Protein AF-A0A5C6LTN0-F1 (afdb_monomer)

Radius of gyration: 16.48 Å; Cα contacts (8 Å, |Δi|>4): 26; chains: 1; bounding box: 41×21×48 Å

Organism: NCBI:txid79329

Solvent-accessible surface area (backbone atoms only — not comparable to full-atom values): 4291 Å² total; per-residue (Å²): 134,58,73,68,61,53,54,54,52,53,50,56,50,49,68,38,48,56,60,48,52,54,51,48,44,68,72,45,42,68,81,42,64,82,53,59,70,72,58,37,51,48,58,52,45,68,52,48,51,55,43,41,65,72,45,40,50,56,49,53,51,49,55,52,50,51,55,50,54,56,56,63,77,75,110

pLDDT: mean 89.8, std 7.72, range [54.66, 96.06]

InterPro domains:
  IPR060381 Y2318, C-terminal domain [PF27539] (12-64)

Sequence (75 aa):
MTTKNRLIASLKIWIVIYPSITLFLYFFGQPISSLPLYLRTFLLTIILVPWMVFAGLPLVERLINIKRAKKANNL

Secondary structure (DSSP, 8-state):
--HHHHHHHHH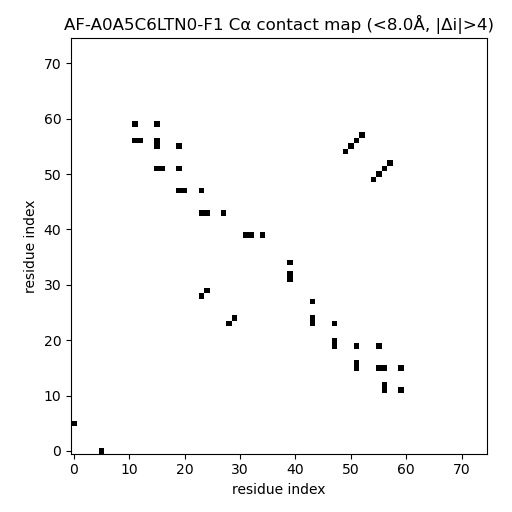HHHHHHHHHHHHHHHHHTTTTTTS-HHHHHHHHHHHHHH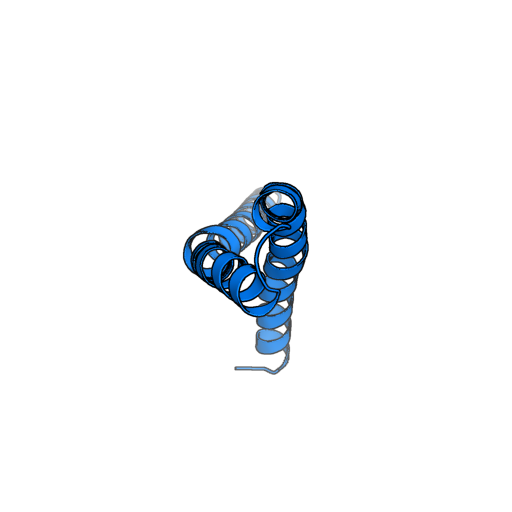HIIIIIHHHHHHHHHHHHHHHHTT-

Foldseek 3Di:
DDPVVVVVVVVLLVVLQPVLLVVLCVVCVVVCVVDPPVVSVVVSCVVSVCCCVVPRSVVSVVVVVVVVVVVVVVD

Structure (mmCIF, N/CA/C/O backbone):
data_AF-A0A5C6LTN0-F1
#
_entry.id   AF-A0A5C6LTN0-F1
#
loop_
_atom_site.group_PDB
_atom_site.id
_atom_site.type_symbol
_atom_site.label_atom_id
_atom_site.label_alt_id
_atom_site.label_comp_id
_atom_site.label_asym_id
_atom_site.label_entity_id
_atom_site.label_seq_id
_atom_site.pdbx_PDB_ins_code
_atom_site.Cartn_x
_atom_site.Cartn_y
_atom_site.Cartn_z
_atom_site.occupancy
_atom_site.B_iso_or_equiv
_atom_site.auth_seq_id
_atom_site.auth_comp_id
_atom_site.auth_asym_id
_atom_site.auth_atom_id
_atom_site.pdbx_PDB_model_num
ATOM 1 N N . MET A 1 1 ? 22.648 -6.710 -9.932 1.00 60.91 1 MET A N 1
ATOM 2 C CA . MET A 1 1 ? 21.721 -5.551 -9.931 1.00 60.91 1 MET A CA 1
ATOM 3 C C . MET A 1 1 ? 22.405 -4.368 -9.277 1.00 60.91 1 MET A C 1
ATOM 5 O O . MET A 1 1 ? 22.886 -4.516 -8.163 1.00 60.91 1 MET A O 1
ATOM 9 N N . THR A 1 2 ? 22.447 -3.220 -9.947 1.00 84.25 2 THR A N 1
ATOM 10 C CA . THR A 1 2 ? 22.993 -1.983 -9.372 1.00 84.25 2 THR A CA 1
ATOM 11 C C . THR A 1 2 ? 22.030 -1.405 -8.329 1.00 84.25 2 THR A C 1
ATOM 13 O O . THR A 1 2 ? 20.816 -1.618 -8.402 1.00 84.25 2 THR A O 1
ATOM 16 N N . THR A 1 3 ? 22.548 -0.647 -7.363 1.00 87.06 3 THR A N 1
ATOM 17 C CA . THR A 1 3 ? 21.750 0.017 -6.313 1.00 87.06 3 THR A CA 1
ATOM 18 C C . THR A 1 3 ? 20.630 0.885 -6.895 1.00 87.06 3 THR A C 1
ATOM 20 O O . THR A 1 3 ? 19.507 0.883 -6.393 1.00 87.06 3 THR A O 1
ATOM 23 N N . LYS A 1 4 ? 20.894 1.541 -8.032 1.00 85.00 4 LYS A N 1
ATOM 24 C CA . LYS A 1 4 ? 19.917 2.337 -8.787 1.00 85.00 4 LYS A CA 1
ATOM 25 C C . LYS A 1 4 ? 18.672 1.532 -9.178 1.00 85.00 4 LYS A C 1
ATOM 27 O O . LYS A 1 4 ? 17.556 2.020 -9.025 1.00 85.00 4 LYS A O 1
ATOM 32 N N . ASN A 1 5 ? 18.840 0.293 -9.640 1.00 87.31 5 ASN A N 1
ATOM 33 C CA . ASN A 1 5 ? 17.713 -0.543 -10.058 1.00 87.31 5 ASN A CA 1
ATOM 34 C C . ASN A 1 5 ? 16.839 -0.965 -8.865 1.00 87.31 5 ASN A C 1
ATOM 36 O O . ASN A 1 5 ? 15.623 -1.060 -9.013 1.00 87.31 5 ASN A O 1
ATOM 40 N N . ARG A 1 6 ? 17.437 -1.157 -7.681 1.00 86.44 6 ARG A N 1
ATOM 41 C CA . ARG A 1 6 ? 16.702 -1.463 -6.443 1.00 86.44 6 ARG A CA 1
ATOM 42 C C . ARG A 1 6 ? 15.860 -0.275 -5.973 1.00 86.44 6 ARG A C 1
ATOM 44 O O . ARG A 1 6 ? 14.696 -0.462 -5.640 1.00 86.44 6 ARG A O 1
ATOM 51 N N . LEU A 1 7 ? 16.419 0.937 -6.025 1.00 90.56 7 LEU A N 1
ATOM 52 C CA . LEU A 1 7 ? 15.709 2.174 -5.671 1.00 90.56 7 LEU A CA 1
ATOM 53 C C . LEU A 1 7 ? 14.512 2.446 -6.589 1.00 90.56 7 LEU A C 1
ATOM 55 O O . LEU A 1 7 ? 13.445 2.843 -6.138 1.00 90.56 7 LEU A O 1
ATOM 59 N N . ILE A 1 8 ? 14.661 2.205 -7.892 1.00 89.19 8 ILE A N 1
ATOM 60 C CA . ILE A 1 8 ? 13.549 2.386 -8.835 1.00 89.19 8 ILE A CA 1
ATOM 61 C C . ILE A 1 8 ? 12.429 1.376 -8.547 1.00 89.19 8 ILE A C 1
ATOM 63 O O . ILE A 1 8 ? 11.254 1.734 -8.612 1.00 89.19 8 ILE A O 1
ATOM 67 N N . ALA A 1 9 ? 12.772 0.128 -8.215 1.00 89.00 9 ALA A N 1
ATOM 68 C CA . ALA A 1 9 ? 11.784 -0.886 -7.860 1.00 89.00 9 ALA A CA 1
ATOM 69 C C . ALA A 1 9 ? 11.023 -0.525 -6.573 1.00 89.00 9 ALA A C 1
ATOM 71 O O . ALA A 1 9 ? 9.795 -0.596 -6.561 1.00 89.00 9 ALA A O 1
ATOM 72 N N . SER A 1 10 ? 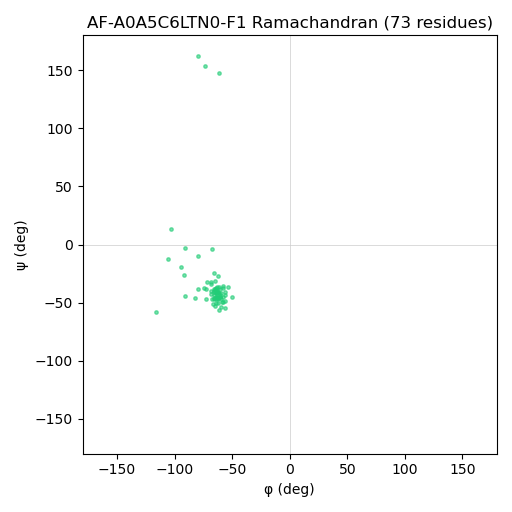11.716 -0.072 -5.522 1.00 91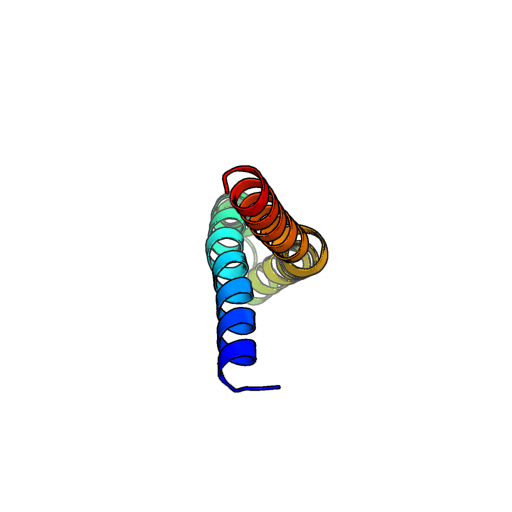.50 10 SER A N 1
ATOM 73 C CA . SER A 1 10 ? 11.061 0.347 -4.277 1.00 91.50 10 SER A CA 1
ATOM 74 C C . SER A 1 10 ? 10.158 1.567 -4.473 1.00 91.50 10 SER A C 1
ATOM 76 O O . SER A 1 10 ? 9.044 1.585 -3.955 1.00 91.50 10 SER A O 1
ATOM 78 N N . LEU A 1 11 ? 10.572 2.546 -5.286 1.00 93.19 11 LEU A N 1
ATOM 79 C CA . LEU A 1 11 ? 9.739 3.707 -5.620 1.00 93.19 11 LEU A CA 1
ATOM 80 C C . LEU A 1 11 ? 8.468 3.317 -6.382 1.00 93.19 11 LEU A C 1
ATOM 82 O O . LEU A 1 11 ? 7.395 3.833 -6.075 1.00 93.19 11 LEU A O 1
ATOM 86 N N . LYS A 1 12 ? 8.560 2.388 -7.345 1.00 89.62 12 LYS A N 1
ATOM 87 C CA . LYS A 1 12 ? 7.378 1.863 -8.052 1.00 89.62 12 LYS A CA 1
ATOM 88 C C . LYS A 1 12 ? 6.377 1.251 -7.073 1.00 89.62 12 LYS A C 1
ATOM 90 O O . LYS A 1 12 ? 5.187 1.530 -7.168 1.00 89.62 12 LYS A O 1
ATOM 95 N N . ILE A 1 13 ? 6.869 0.446 -6.133 1.00 91.75 13 ILE A N 1
ATOM 96 C CA . ILE A 1 13 ? 6.042 -0.170 -5.094 1.00 91.75 13 ILE A CA 1
ATOM 97 C C . ILE A 1 13 ? 5.395 0.913 -4.221 1.00 91.75 13 ILE A C 1
ATOM 99 O O . ILE A 1 13 ? 4.190 0.877 -3.998 1.00 91.75 13 ILE A O 1
ATOM 103 N N . TRP A 1 14 ? 6.156 1.919 -3.790 1.00 94.31 14 TRP A N 1
ATOM 104 C CA . TRP A 1 14 ? 5.648 2.994 -2.934 1.00 94.31 14 TRP A CA 1
ATOM 105 C C . TRP A 1 14 ? 4.523 3.809 -3.592 1.00 94.31 14 TRP A C 1
ATOM 107 O O . TRP A 1 14 ? 3.498 4.066 -2.959 1.00 94.31 14 TRP A O 1
ATOM 117 N N . ILE A 1 15 ? 4.671 4.127 -4.884 1.00 93.38 15 ILE A N 1
ATOM 118 C CA . ILE A 1 15 ? 3.651 4.818 -5.692 1.00 93.38 15 ILE A CA 1
ATOM 119 C C . ILE A 1 15 ? 2.361 3.996 -5.809 1.00 93.38 15 ILE A C 1
ATOM 121 O O . ILE A 1 15 ? 1.293 4.574 -5.966 1.00 93.38 15 ILE A O 1
ATOM 125 N N . VAL A 1 16 ? 2.428 2.666 -5.722 1.00 95.12 16 VAL A N 1
ATOM 126 C CA . VAL A 1 16 ? 1.236 1.805 -5.704 1.00 95.12 16 VAL A CA 1
ATOM 127 C C . VAL A 1 16 ? 0.628 1.731 -4.307 1.00 95.12 16 VAL A C 1
ATOM 129 O O . VAL A 1 16 ? -0.589 1.859 -4.168 1.00 95.12 16 VAL A O 1
ATOM 132 N N . ILE A 1 17 ? 1.455 1.528 -3.277 1.00 93.31 17 ILE A N 1
ATOM 133 C CA . ILE A 1 17 ? 1.001 1.260 -1.908 1.00 93.31 17 ILE A CA 1
ATOM 134 C C . ILE A 1 17 ? 0.190 2.427 -1.352 1.00 93.31 17 ILE A C 1
ATOM 136 O O . ILE A 1 17 ? -0.948 2.224 -0.939 1.00 93.31 17 ILE A O 1
ATOM 140 N N . TYR A 1 18 ? 0.755 3.636 -1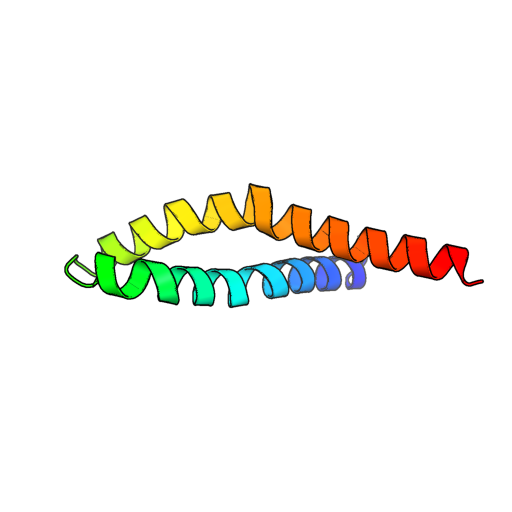.332 1.00 94.44 18 TYR A N 1
ATOM 141 C CA . TYR A 1 18 ? 0.142 4.767 -0.632 1.00 94.44 18 TYR A CA 1
ATOM 142 C C . TYR A 1 18 ? -1.266 5.112 -1.154 1.00 94.44 18 TYR A C 1
ATOM 144 O O . TYR A 1 18 ? -2.208 5.071 -0.360 1.00 94.44 18 TYR A O 1
ATOM 152 N N . PRO A 1 19 ? -1.474 5.353 -2.466 1.00 94.44 19 PRO A N 1
ATOM 153 C CA . PRO A 1 19 ? -2.814 5.622 -2.978 1.00 94.44 19 PRO A CA 1
ATOM 154 C C . PRO A 1 19 ? -3.748 4.419 -2.838 1.00 94.44 19 PRO A C 1
ATOM 156 O O . PRO A 1 19 ? -4.936 4.623 -2.614 1.00 94.44 19 PRO A O 1
ATOM 159 N N . SER A 1 20 ? -3.243 3.181 -2.915 1.00 95.38 20 SER A N 1
ATOM 160 C CA . SER A 1 20 ? -4.083 1.999 -2.686 1.00 95.38 20 SER A CA 1
ATOM 161 C C . SER A 1 20 ? -4.573 1.947 -1.239 1.00 95.38 20 SER A C 1
ATOM 163 O O . SER A 1 20 ? -5.764 1.774 -1.016 1.00 95.38 20 SER A O 1
ATOM 165 N N . ILE A 1 21 ? -3.704 2.170 -0.248 1.00 93.31 21 ILE A N 1
ATOM 166 C CA . ILE A 1 21 ? -4.109 2.232 1.163 1.00 93.31 21 ILE A CA 1
ATOM 167 C C . ILE A 1 21 ? -5.165 3.319 1.360 1.00 93.31 21 ILE A C 1
ATOM 169 O O . ILE A 1 21 ? -6.207 3.048 1.949 1.00 93.31 21 ILE A O 1
ATOM 173 N N . THR A 1 22 ? -4.930 4.529 0.847 1.00 94.88 22 THR A N 1
ATOM 174 C CA . THR A 1 22 ? -5.885 5.636 0.981 1.00 94.88 22 THR A CA 1
ATOM 175 C C . THR A 1 22 ? -7.232 5.306 0.341 1.00 94.88 22 THR A C 1
ATOM 177 O O . THR A 1 22 ? -8.264 5.518 0.970 1.00 94.88 22 THR A O 1
ATOM 180 N N . LEU A 1 23 ? -7.238 4.743 -0.870 1.00 94.94 23 LEU A N 1
ATOM 181 C CA . LEU A 1 23 ? -8.456 4.361 -1.585 1.00 94.94 23 LEU A CA 1
ATOM 182 C C . LEU A 1 23 ? -9.245 3.295 -0.816 1.00 94.94 23 LEU A C 1
ATOM 184 O O . LEU A 1 23 ? -10.452 3.422 -0.621 1.00 94.94 23 LEU A O 1
ATOM 188 N N . PHE A 1 24 ? -8.556 2.260 -0.338 1.00 94.25 24 PHE A N 1
ATOM 189 C CA . PHE A 1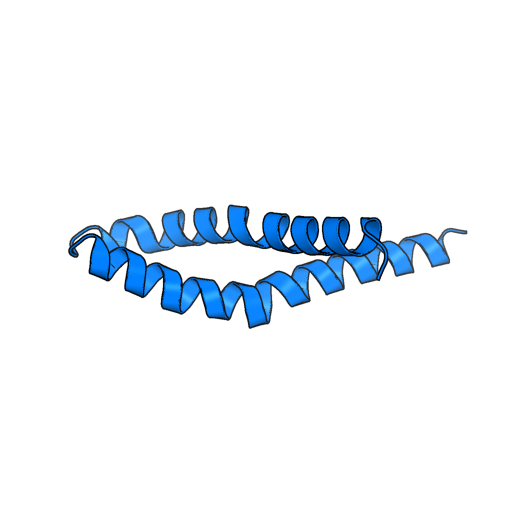 24 ? -9.184 1.176 0.406 1.00 94.25 24 PHE A CA 1
ATOM 190 C C . PHE A 1 24 ? -9.686 1.644 1.771 1.00 94.25 24 PHE A C 1
ATOM 192 O O . PHE A 1 24 ? -10.786 1.279 2.168 1.00 94.25 24 PHE A O 1
ATOM 199 N N . LEU A 1 25 ? -8.943 2.492 2.480 1.00 91.81 25 LEU A N 1
ATOM 200 C CA . LEU A 1 25 ? -9.428 3.092 3.723 1.00 91.81 25 LEU A CA 1
ATOM 201 C C . LEU A 1 25 ? -10.637 3.999 3.483 1.00 91.81 25 LEU A C 1
ATOM 203 O O . LEU A 1 25 ? -11.558 3.990 4.292 1.00 91.81 25 LEU A O 1
ATOM 207 N N . TYR A 1 26 ? -10.667 4.742 2.378 1.00 93.56 26 TYR A N 1
ATOM 208 C CA . TYR A 1 26 ? -11.802 5.592 2.034 1.00 93.56 26 TYR A CA 1
ATOM 209 C C . TYR A 1 26 ? -13.075 4.773 1.773 1.00 93.56 26 TYR A C 1
ATOM 211 O O . TYR A 1 26 ? -14.122 5.081 2.337 1.00 93.56 26 TYR A O 1
ATOM 219 N N . PHE A 1 27 ? -12.988 3.692 0.988 1.00 92.00 27 PHE A N 1
ATOM 220 C CA . PHE A 1 27 ? -14.155 2.861 0.661 1.00 92.00 27 PHE A CA 1
ATOM 221 C C . PHE A 1 27 ? -14.552 1.870 1.762 1.00 92.00 27 PHE A C 1
ATOM 223 O O . PHE A 1 27 ? -15.738 1.649 1.995 1.00 92.00 27 PHE A O 1
ATOM 230 N N . PHE A 1 28 ? -13.580 1.261 2.442 1.00 89.69 28 PHE A N 1
ATOM 231 C CA . PHE A 1 28 ? -13.814 0.176 3.400 1.00 89.69 28 PHE A CA 1
ATOM 232 C C . PHE A 1 28 ? -13.670 0.605 4.867 1.00 89.69 28 PHE A C 1
ATOM 234 O O . PHE A 1 28 ? -14.091 -0.125 5.762 1.00 89.69 28 PHE A O 1
ATOM 241 N N . GLY A 1 29 ? -13.126 1.790 5.154 1.00 86.38 29 GLY A N 1
ATOM 242 C CA . GLY A 1 29 ? -12.888 2.249 6.524 1.00 86.38 2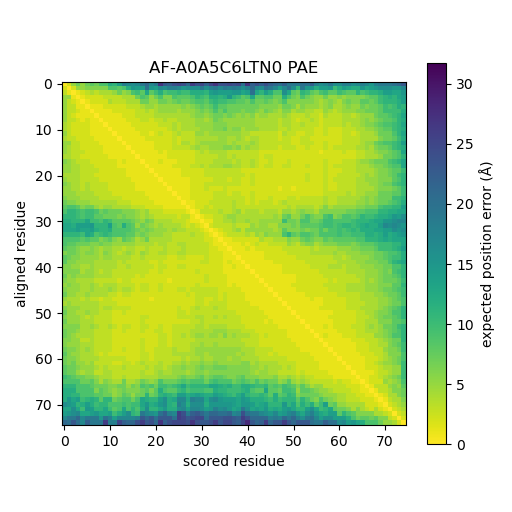9 GLY A CA 1
ATOM 243 C C . GLY A 1 29 ? -14.167 2.422 7.341 1.00 86.38 29 GLY A C 1
ATOM 244 O O . GLY A 1 29 ? -14.228 1.942 8.471 1.00 86.38 29 GLY A O 1
ATOM 245 N N . GLN A 1 30 ? -15.202 3.051 6.772 1.00 88.19 30 GLN A N 1
ATOM 246 C CA . GLN A 1 30 ? -16.500 3.214 7.438 1.00 88.19 30 GLN A CA 1
ATOM 247 C C . GLN A 1 30 ? -17.244 1.881 7.644 1.00 88.19 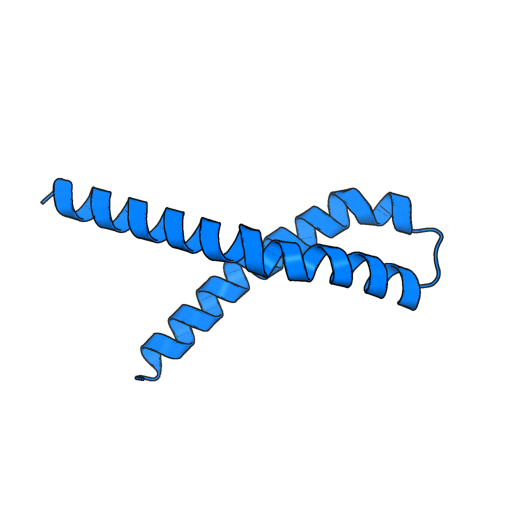30 GLN A C 1
ATOM 249 O O . GLN A 1 30 ? -17.602 1.598 8.788 1.00 88.19 30 GLN A O 1
ATOM 254 N N . PRO A 1 31 ? -17.437 1.022 6.620 1.00 86.06 31 PRO A N 1
ATOM 255 C CA . PRO A 1 31 ? -18.137 -0.257 6.787 1.00 86.06 31 PRO A CA 1
ATOM 256 C C . PRO A 1 31 ? -17.502 -1.189 7.825 1.00 86.06 31 PRO A C 1
ATOM 258 O O . PRO A 1 31 ? -18.199 -1.897 8.545 1.00 86.06 31 PRO A O 1
ATOM 261 N N . ILE A 1 32 ? -16.171 -1.182 7.921 1.00 88.50 32 ILE A N 1
ATOM 262 C CA . ILE A 1 32 ? -15.410 -2.083 8.796 1.00 88.50 32 ILE A CA 1
ATOM 263 C C . ILE A 1 32 ? -15.188 -1.434 10.187 1.00 88.50 32 ILE A C 1
ATOM 265 O O . ILE A 1 32 ? -14.669 -2.067 11.107 1.00 88.50 32 ILE A O 1
ATOM 269 N N . SER A 1 33 ? -15.638 -0.186 10.395 1.00 88.00 33 SER A N 1
ATOM 270 C CA . SER A 1 33 ? -15.415 0.611 11.616 1.00 88.00 33 SER A CA 1
ATOM 271 C C . SER A 1 33 ? -16.119 0.112 12.885 1.00 88.00 33 SER A C 1
ATOM 273 O O . SER A 1 33 ? -15.903 0.677 13.956 1.00 88.00 33 SER A O 1
ATOM 275 N N . SER A 1 34 ? -16.929 -0.940 12.807 1.00 91.94 34 SER A N 1
ATOM 276 C CA . SER A 1 34 ? -17.570 -1.580 13.964 1.00 91.94 34 SER A CA 1
ATOM 277 C C . SER A 1 34 ? -16.779 -2.775 14.509 1.00 91.94 34 SER A C 1
ATOM 279 O O . SER A 1 34 ? -16.959 -3.156 15.662 1.00 91.94 34 SER A O 1
ATOM 281 N N . LEU A 1 35 ? -15.865 -3.354 13.721 1.00 93.38 35 LEU A N 1
ATOM 282 C CA . LEU A 1 35 ? -15.119 -4.560 14.105 1.00 93.38 35 LEU A CA 1
ATOM 283 C C . LEU A 1 35 ? -13.940 -4.241 15.045 1.00 93.38 35 LEU A C 1
ATOM 285 O O . LEU A 1 35 ? -13.484 -3.106 15.087 1.00 93.38 35 LEU A O 1
ATOM 289 N N . PRO A 1 36 ? -13.364 -5.199 15.778 1.00 94.12 36 PRO A N 1
ATOM 290 C CA . PRO A 1 36 ? -12.116 -4.975 16.512 1.00 94.12 36 PRO A CA 1
ATOM 291 C C . PRO A 1 36 ? -10.947 -4.615 15.578 1.00 94.12 36 PRO A C 1
ATOM 293 O O . PRO A 1 36 ? -10.875 -5.130 14.462 1.00 94.12 36 PRO A O 1
ATOM 296 N N . LEU A 1 37 ? -10.003 -3.777 16.033 1.00 93.19 37 LEU A N 1
ATOM 297 C CA . LEU A 1 37 ? -8.891 -3.259 15.212 1.00 93.19 37 LEU A CA 1
ATOM 298 C C . LEU A 1 37 ? -8.132 -4.357 14.449 1.00 93.19 37 LEU A C 1
ATOM 300 O O . LEU A 1 37 ? -7.878 -4.208 13.257 1.00 93.19 37 LEU A O 1
ATOM 304 N N . TYR A 1 38 ? -7.804 -5.467 15.114 1.00 94.69 38 TYR A N 1
ATOM 305 C CA . TYR A 1 38 ? -7.073 -6.576 14.494 1.00 94.69 38 TYR A CA 1
ATOM 306 C C . TYR A 1 38 ? -7.839 -7.182 13.309 1.00 94.69 38 TYR A C 1
ATOM 308 O O . TYR A 1 38 ? -7.242 -7.485 12.278 1.00 94.69 38 TYR A O 1
ATOM 316 N N . LEU A 1 39 ? -9.166 -7.293 13.422 1.00 95.12 39 LEU A N 1
ATOM 317 C CA . LEU A 1 39 ? -10.019 -7.862 12.386 1.00 95.12 39 LEU A CA 1
ATOM 318 C C . LEU A 1 39 ? -10.185 -6.887 11.216 1.00 95.12 39 LEU A C 1
ATOM 320 O O . LEU A 1 39 ? -10.139 -7.309 10.063 1.00 95.12 39 LEU A O 1
ATOM 324 N N . ARG A 1 40 ? -10.279 -5.575 11.496 1.00 93.00 40 ARG A N 1
ATOM 325 C CA . ARG A 1 40 ? -10.273 -4.542 10.442 1.00 93.00 40 ARG A CA 1
ATOM 326 C C . ARG A 1 40 ? -8.997 -4.604 9.620 1.00 93.00 40 ARG A C 1
ATOM 328 O O . ARG A 1 40 ? -9.053 -4.634 8.396 1.00 93.00 40 ARG A O 1
ATOM 335 N N . THR A 1 41 ? -7.854 -4.637 10.300 1.00 92.75 41 THR A N 1
ATOM 336 C CA . THR A 1 41 ? -6.540 -4.661 9.655 1.00 92.75 41 THR A CA 1
ATOM 337 C C . THR A 1 41 ? -6.343 -5.943 8.854 1.00 92.75 41 THR A C 1
ATOM 339 O O . THR A 1 41 ? -5.823 -5.895 7.741 1.00 92.75 41 THR A O 1
ATOM 342 N N . PHE A 1 42 ? -6.814 -7.083 9.363 1.00 94.81 42 PHE A N 1
ATOM 343 C CA . PHE A 1 42 ? -6.779 -8.345 8.630 1.00 94.81 42 PHE A CA 1
ATOM 344 C C . PHE A 1 42 ? -7.607 -8.280 7.338 1.00 94.81 42 PHE A C 1
ATOM 346 O O . PHE A 1 42 ? -7.087 -8.570 6.262 1.00 94.81 42 PHE A O 1
ATOM 353 N N . LEU A 1 43 ? -8.859 -7.817 7.415 1.00 94.88 43 LEU A N 1
ATOM 354 C CA . LEU A 1 43 ? -9.728 -7.677 6.242 1.00 94.88 43 LEU A CA 1
ATOM 355 C C . LEU A 1 43 ? -9.187 -6.655 5.237 1.00 94.88 43 LEU A C 1
ATOM 357 O O . LEU A 1 43 ? -9.211 -6.897 4.035 1.00 94.88 43 LEU A O 1
ATOM 361 N N . LEU A 1 44 ? -8.652 -5.530 5.710 1.00 93.44 44 LEU A N 1
ATOM 362 C CA . LEU A 1 44 ? -8.054 -4.537 4.824 1.00 93.44 44 LEU A CA 1
ATOM 363 C C . LEU A 1 44 ? -6.842 -5.126 4.089 1.00 93.44 44 LEU A C 1
ATOM 365 O O . LEU A 1 44 ? -6.727 -4.978 2.876 1.00 93.44 44 LEU A O 1
ATOM 369 N N . THR A 1 45 ? -5.947 -5.819 4.798 1.00 94.12 45 THR A N 1
ATOM 370 C CA . THR A 1 45 ? -4.699 -6.339 4.217 1.00 94.12 45 THR A CA 1
ATOM 371 C C . THR A 1 45 ? -4.922 -7.530 3.288 1.00 94.12 45 THR A C 1
ATOM 373 O O . THR A 1 45 ? -4.292 -7.573 2.231 1.00 94.12 45 THR A O 1
ATOM 376 N N . ILE A 1 46 ? -5.845 -8.448 3.604 1.00 96.06 46 ILE A N 1
ATOM 377 C CA . ILE A 1 46 ? -6.134 -9.605 2.741 1.00 96.06 46 ILE A CA 1
ATOM 378 C C . ILE A 1 46 ? -6.742 -9.199 1.395 1.00 96.06 46 ILE A C 1
ATOM 380 O O . ILE A 1 46 ? -6.583 -9.925 0.422 1.00 96.06 46 ILE A O 1
ATOM 384 N N . ILE A 1 47 ? -7.392 -8.035 1.307 1.00 94.81 47 ILE A N 1
ATOM 385 C CA . ILE A 1 47 ? -7.918 -7.508 0.041 1.00 94.81 47 ILE A CA 1
ATOM 386 C C . ILE A 1 47 ? -6.871 -6.613 -0.641 1.00 94.81 47 ILE A C 1
ATOM 388 O O . ILE A 1 47 ? -6.616 -6.736 -1.841 1.00 94.81 47 ILE A O 1
ATOM 392 N N . LEU A 1 48 ? -6.220 -5.736 0.128 1.00 94.88 48 LEU A N 1
ATOM 393 C CA . LEU A 1 48 ? -5.250 -4.773 -0.386 1.00 94.88 48 LEU A CA 1
ATOM 394 C C . LEU A 1 48 ? -4.008 -5.450 -0.984 1.00 94.88 48 LEU A C 1
ATOM 396 O O . LEU A 1 48 ? -3.522 -5.021 -2.028 1.00 94.88 48 LEU A O 1
ATOM 400 N N . VAL A 1 49 ? -3.470 -6.493 -0.346 1.00 94.75 49 VAL A N 1
ATOM 401 C CA . VAL A 1 49 ? -2.233 -7.143 -0.809 1.00 94.75 49 VAL A CA 1
ATOM 402 C C . VAL A 1 49 ? -2.423 -7.809 -2.177 1.00 94.75 49 VAL A C 1
ATOM 404 O O . VAL A 1 49 ? -1.670 -7.461 -3.093 1.00 94.75 49 VAL A O 1
ATOM 407 N N . PRO A 1 50 ? -3.431 -8.680 -2.392 1.00 95.81 50 PRO A N 1
ATOM 408 C CA . PRO A 1 50 ? -3.722 -9.209 -3.722 1.00 95.81 50 PRO A CA 1
ATOM 409 C C . PRO A 1 50 ? -3.986 -8.108 -4.748 1.00 95.81 50 PRO A C 1
ATOM 411 O O . PRO A 1 50 ? -3.470 -8.184 -5.862 1.00 95.81 50 PRO A O 1
ATOM 414 N N . TRP A 1 51 ? -4.711 -7.047 -4.376 1.00 95.81 51 TRP A N 1
ATOM 415 C CA . TRP A 1 51 ? -4.934 -5.903 -5.260 1.00 95.81 51 TRP A CA 1
ATOM 416 C C . TRP A 1 51 ? -3.620 -5.277 -5.746 1.00 95.81 51 TRP A C 1
ATOM 418 O O . TRP A 1 51 ? -3.434 -5.066 -6.946 1.00 95.81 51 TRP A O 1
ATOM 428 N N . MET A 1 52 ? -2.676 -5.011 -4.844 1.00 94.69 52 MET A N 1
ATOM 429 C CA . MET A 1 52 ? -1.395 -4.406 -5.214 1.00 94.69 52 MET A CA 1
ATOM 430 C C . MET A 1 52 ? -0.550 -5.328 -6.097 1.00 94.69 52 MET A C 1
ATOM 432 O O . MET A 1 52 ? 0.087 -4.846 -7.033 1.00 94.69 52 MET A O 1
ATOM 436 N N . VAL A 1 53 ? -0.556 -6.636 -5.824 1.00 94.75 53 VAL A N 1
ATOM 437 C CA . VAL A 1 53 ? 0.247 -7.621 -6.565 1.00 94.75 53 VAL A CA 1
ATOM 438 C C . VAL A 1 53 ? -0.317 -7.871 -7.964 1.00 94.75 53 VAL A C 1
ATOM 440 O O . VAL A 1 53 ? 0.436 -7.842 -8.936 1.00 94.75 53 VAL A O 1
ATOM 443 N N . PHE A 1 54 ? -1.628 -8.085 -8.084 1.00 95.25 54 PHE A N 1
ATOM 444 C CA . PHE A 1 54 ? -2.252 -8.494 -9.345 1.00 95.25 54 PHE A CA 1
ATOM 445 C C . PHE A 1 54 ? -2.737 -7.328 -10.209 1.00 95.25 54 PHE A C 1
ATOM 447 O O . PHE A 1 54 ? -2.794 -7.466 -11.429 1.00 95.25 54 PHE A O 1
ATOM 454 N N . ALA A 1 55 ? -3.066 -6.180 -9.612 1.00 95.12 55 ALA A N 1
ATOM 455 C CA . ALA A 1 55 ? -3.552 -5.012 -10.344 1.00 95.12 55 ALA A CA 1
ATOM 456 C C . ALA A 1 55 ? -2.597 -3.819 -10.222 1.00 95.12 55 ALA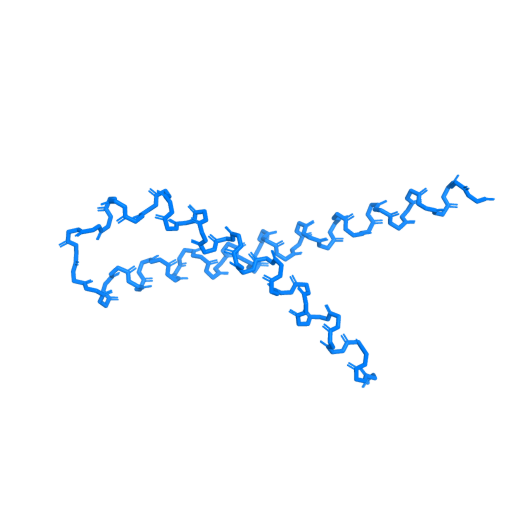 A C 1
ATOM 458 O O . ALA A 1 55 ? -2.085 -3.342 -11.234 1.00 95.12 55 ALA A O 1
ATOM 459 N N . GLY A 1 56 ? -2.313 -3.354 -9.003 1.00 94.44 56 GLY A N 1
ATOM 460 C CA . GLY A 1 56 ? -1.575 -2.108 -8.767 1.00 94.44 56 GLY A CA 1
ATOM 461 C C . GLY A 1 56 ? -0.203 -2.056 -9.450 1.00 94.44 56 GLY A C 1
ATOM 462 O O . GLY A 1 56 ? 0.069 -1.148 -10.240 1.00 94.44 56 GLY A O 1
ATOM 463 N N . LEU A 1 57 ? 0.649 -3.052 -9.192 1.00 93.69 57 LEU A N 1
ATOM 464 C CA . LEU A 1 57 ? 1.990 -3.145 -9.775 1.00 93.69 57 LEU A CA 1
ATOM 465 C C . LEU A 1 57 ? 1.957 -3.316 -11.309 1.00 93.69 57 LEU A C 1
ATOM 467 O O . LEU A 1 57 ? 2.596 -2.504 -11.991 1.00 93.69 57 LEU A O 1
ATOM 471 N N . PRO A 1 58 ? 1.190 -4.268 -11.886 1.00 93.19 58 PRO A N 1
ATOM 472 C CA . PRO A 1 58 ? 1.069 -4.395 -13.340 1.00 93.19 58 PRO A CA 1
ATOM 473 C C . PRO A 1 58 ? 0.547 -3.135 -14.040 1.00 93.19 58 PRO A C 1
ATOM 475 O O . PRO A 1 58 ? 1.012 -2.803 -15.132 1.00 93.19 58 PRO A O 1
ATOM 478 N N . LEU A 1 59 ? -0.393 -2.404 -13.432 1.00 94.25 59 LEU A N 1
ATOM 479 C CA . LEU A 1 59 ? -0.926 -1.160 -13.995 1.00 94.25 59 LEU A CA 1
ATOM 480 C C . LEU A 1 59 ? 0.138 -0.062 -14.062 1.00 94.25 59 LEU A C 1
ATOM 482 O O . LEU A 1 59 ? 0.303 0.569 -15.108 1.00 94.25 59 LEU A O 1
ATOM 486 N N . VAL A 1 60 ? 0.899 0.143 -12.983 1.00 92.69 60 VAL A N 1
ATOM 487 C CA . VAL A 1 60 ? 1.995 1.125 -12.973 1.00 92.69 60 VAL A CA 1
ATOM 488 C C . VAL A 1 60 ? 3.077 0.750 -13.981 1.00 92.69 60 VAL A C 1
ATOM 490 O O . VAL A 1 60 ? 3.583 1.617 -14.695 1.00 92.69 60 VAL A O 1
ATOM 493 N N . GLU A 1 61 ? 3.401 -0.536 -14.106 1.00 91.38 61 GLU A N 1
ATOM 494 C CA . GLU A 1 61 ? 4.360 -1.006 -15.103 1.00 91.38 61 GLU A CA 1
ATOM 495 C C . GLU A 1 61 ? 3.886 -0.736 -16.537 1.00 91.38 61 GLU A C 1
ATOM 497 O O . GLU A 1 61 ? 4.643 -0.183 -17.341 1.00 91.38 61 GLU A O 1
ATOM 502 N N . ARG A 1 62 ? 2.613 -1.017 -16.844 1.00 91.94 62 ARG A N 1
ATOM 503 C CA . ARG A 1 62 ? 2.007 -0.682 -18.142 1.00 91.94 62 ARG A CA 1
ATOM 504 C C . ARG A 1 62 ? 2.050 0.819 -18.421 1.00 91.94 62 ARG A C 1
ATOM 506 O O . ARG A 1 62 ? 2.477 1.214 -19.503 1.00 91.94 62 ARG A O 1
ATOM 513 N N . LEU A 1 63 ? 1.680 1.661 -17.455 1.00 91.44 63 LEU A N 1
ATOM 514 C CA . LEU A 1 63 ? 1.711 3.123 -17.603 1.00 91.44 63 LEU A CA 1
ATOM 515 C C . LEU A 1 63 ? 3.122 3.645 -17.905 1.00 91.44 63 LEU A C 1
ATOM 517 O O . LEU A 1 63 ? 3.301 4.513 -18.763 1.00 91.44 63 LEU A O 1
ATOM 521 N N . ILE A 1 64 ? 4.137 3.105 -17.228 1.00 90.19 64 ILE A N 1
ATOM 522 C CA . ILE A 1 64 ? 5.538 3.463 -17.473 1.00 90.19 64 ILE A CA 1
ATOM 523 C C . ILE A 1 64 ? 5.973 3.015 -18.874 1.00 90.19 64 ILE A C 1
ATOM 525 O O . ILE A 1 64 ? 6.620 3.786 -19.587 1.00 90.19 64 ILE A O 1
ATOM 529 N N . ASN A 1 65 ? 5.605 1.802 -19.289 1.00 90.12 65 ASN A N 1
ATOM 530 C CA . ASN A 1 65 ? 5.963 1.263 -20.601 1.00 90.12 65 ASN A CA 1
ATOM 531 C C . ASN A 1 65 ? 5.309 2.051 -21.745 1.00 90.12 65 ASN A C 1
ATOM 533 O O . ASN A 1 65 ? 5.989 2.383 -22.714 1.00 90.12 65 ASN A O 1
ATOM 537 N N . ILE A 1 66 ? 4.043 2.453 -21.599 1.00 90.00 66 ILE A N 1
ATOM 538 C CA . ILE A 1 66 ? 3.347 3.309 -22.574 1.00 90.00 66 ILE A CA 1
ATOM 539 C C . ILE A 1 66 ? 4.058 4.661 -22.715 1.00 90.00 66 ILE A C 1
ATOM 541 O O . ILE A 1 66 ? 4.309 5.117 -23.830 1.00 90.00 66 ILE A O 1
ATOM 545 N N . LYS A 1 67 ? 4.448 5.297 -21.599 1.00 86.06 67 LYS A N 1
ATOM 546 C CA . LYS A 1 67 ? 5.199 6.565 -21.639 1.00 86.06 67 LYS A CA 1
ATOM 547 C C . LYS A 1 67 ? 6.546 6.421 -22.353 1.00 86.06 67 LYS A C 1
ATOM 549 O O . LYS A 1 67 ? 6.954 7.337 -23.063 1.00 86.06 67 LYS A O 1
ATOM 554 N N . ARG A 1 68 ? 7.227 5.281 -22.191 1.00 84.12 68 ARG A N 1
ATOM 555 C CA . ARG A 1 68 ? 8.486 4.985 -22.895 1.00 84.12 68 ARG A CA 1
ATOM 556 C C . ARG A 1 68 ? 8.274 4.807 -24.396 1.00 84.12 68 ARG A C 1
ATOM 558 O O . ARG A 1 68 ? 8.997 5.431 -25.163 1.00 84.12 68 ARG A O 1
ATOM 565 N N . ALA A 1 69 ? 7.266 4.033 -24.800 1.00 80.69 69 ALA A N 1
ATOM 566 C CA . ALA A 1 69 ? 6.926 3.832 -26.209 1.00 80.69 69 ALA A CA 1
ATOM 567 C C . ALA A 1 69 ? 6.561 5.155 -26.902 1.00 80.69 69 ALA A C 1
ATOM 569 O O . ALA A 1 69 ? 7.073 5.461 -27.974 1.00 80.69 69 ALA A O 1
ATOM 570 N N . LYS A 1 70 ? 5.760 6.003 -26.242 1.00 77.62 70 LYS A N 1
ATOM 571 C CA . LYS A 1 70 ? 5.405 7.330 -26.766 1.00 77.62 70 LYS A CA 1
ATOM 572 C C . LYS A 1 70 ? 6.620 8.251 -26.918 1.00 77.62 70 LYS A C 1
ATOM 574 O O . LYS A 1 70 ? 6.682 9.019 -27.867 1.00 77.62 70 LYS A O 1
ATOM 579 N N . LYS A 1 71 ? 7.590 8.177 -25.999 1.00 78.31 71 LYS A N 1
ATOM 580 C CA . LYS A 1 71 ? 8.832 8.958 -26.091 1.00 78.31 71 LYS A CA 1
ATOM 581 C C . LYS A 1 71 ? 9.721 8.507 -27.257 1.00 78.31 71 LYS A C 1
ATOM 583 O O . LYS A 1 71 ? 10.375 9.355 -27.845 1.00 78.31 71 LYS A O 1
ATOM 588 N N . ALA A 1 72 ? 9.736 7.214 -27.581 1.00 75.06 72 ALA A N 1
ATOM 589 C CA . ALA A 1 72 ? 10.518 6.672 -28.692 1.00 75.06 72 ALA A CA 1
ATOM 590 C C . ALA A 1 72 ? 9.950 7.044 -30.074 1.00 75.06 72 ALA A C 1
ATOM 592 O O . ALA A 1 72 ? 10.729 7.250 -30.987 1.00 75.06 72 ALA A O 1
ATOM 593 N N . ASN A 1 73 ? 8.625 7.179 -30.212 1.00 73.19 73 ASN A N 1
ATOM 594 C CA . ASN A 1 73 ? 7.977 7.600 -31.469 1.00 73.19 73 ASN A CA 1
ATOM 595 C C . ASN A 1 73 ? 8.012 9.118 -31.736 1.00 73.19 73 ASN A C 1
ATOM 597 O O . ASN A 1 73 ? 7.608 9.548 -32.810 1.00 73.19 73 ASN A O 1
ATOM 601 N N . ASN A 1 74 ? 8.423 9.928 -30.757 1.00 66.88 74 ASN A N 1
ATOM 602 C CA . ASN A 1 74 ? 8.509 11.390 -30.871 1.00 66.88 74 ASN A CA 1
ATOM 603 C C . ASN A 1 74 ? 9.960 11.886 -31.075 1.00 66.88 74 ASN A C 1
ATOM 605 O O . ASN A 1 74 ? 10.225 13.074 -30.881 1.00 66.88 74 ASN A O 1
ATOM 609 N N . LEU A 1 75 ? 10.887 10.978 -31.392 1.00 54.66 75 LEU A N 1
ATOM 610 C CA . LEU A 1 75 ? 12.292 11.214 -31.746 1.00 54.66 75 LEU A CA 1
ATOM 611 C C . LEU A 1 75 ? 12.525 10.698 -33.166 1.00 54.66 75 LEU A C 1
ATOM 613 O O . LEU A 1 75 ? 13.329 11.336 -33.873 1.00 54.66 75 LEU A O 1
#

Mean predicted aligned error: 5.31 Å